Protein AF-A0A7V8TV84-F1 (afdb_monomer_lite)

Foldseek 3Di:
DDLLVVLLVQLVVLLVPQDPDADDAPPPDDPVVVVVVVVLVVSLVVSLVSCCVSPPSCLVVLVVVLVVDHDSSNSSSLSNVLVVLDPVCLVVLLVQCVDPHPVSVLVSLQSLLVDLDPVSLVSLLVQCPPPDLSNVLSSLLSCVSSVVDHDPVCVVVQCVPPDPSSVVSNVDDDD

Radius of gyration: 17.52 Å; chains: 1; bounding box: 40×28×55 Å

Structure (mmCIF, N/CA/C/O backbone):
data_AF-A0A7V8TV84-F1
#
_entry.id   AF-A0A7V8TV84-F1
#
loop_
_atom_site.group_PDB
_atom_site.id
_atom_site.type_symbol
_atom_site.label_atom_id
_atom_site.label_alt_id
_atom_site.label_comp_id
_atom_site.label_asym_id
_atom_site.label_entity_id
_atom_site.label_seq_id
_atom_site.pdbx_PDB_ins_code
_atom_site.Cartn_x
_atom_site.Cartn_y
_atom_site.Cartn_z
_atom_site.occupancy
_atom_site.B_iso_or_equiv
_atom_site.auth_seq_id
_atom_site.auth_comp_id
_atom_site.auth_asym_id
_atom_site.auth_atom_id
_atom_site.pdbx_PDB_model_num
ATOM 1 N N . MET A 1 1 ? 11.379 -5.622 -35.507 1.00 49.03 1 MET A N 1
ATOM 2 C CA . MET A 1 1 ? 12.009 -5.133 -34.261 1.00 49.03 1 MET A CA 1
ATOM 3 C C . MET A 1 1 ? 10.893 -4.910 -33.256 1.00 49.03 1 MET A C 1
ATOM 5 O O . MET A 1 1 ? 10.058 -4.052 -33.503 1.00 49.03 1 MET A O 1
ATOM 9 N N . SER A 1 2 ? 10.787 -5.736 -32.215 1.00 51.66 2 SER A N 1
ATOM 10 C CA . SER A 1 2 ? 9.692 -5.624 -31.239 1.00 51.66 2 SER A CA 1
ATOM 11 C C . SER A 1 2 ? 9.914 -4.417 -30.323 1.00 51.66 2 SER A C 1
ATOM 13 O O . SER A 1 2 ? 11.045 -4.180 -29.897 1.00 51.66 2 SER A O 1
ATOM 15 N N . VAL A 1 3 ? 8.845 -3.675 -30.014 1.00 54.66 3 VAL A N 1
ATOM 16 C CA . VAL A 1 3 ? 8.835 -2.458 -29.168 1.00 54.66 3 VAL A CA 1
ATOM 17 C C . VAL A 1 3 ? 9.552 -2.676 -27.820 1.00 54.66 3 VAL A C 1
ATOM 19 O O . VAL A 1 3 ? 10.299 -1.816 -27.357 1.00 54.66 3 VAL A O 1
ATOM 22 N N . THR A 1 4 ? 9.471 -3.897 -27.287 1.00 54.72 4 THR A N 1
ATOM 23 C CA . THR A 1 4 ? 10.201 -4.439 -26.121 1.00 54.72 4 THR A CA 1
ATOM 24 C C . THR A 1 4 ? 11.720 -4.164 -26.151 1.00 54.72 4 THR A C 1
ATOM 26 O O . THR A 1 4 ? 12.370 -3.932 -25.135 1.00 54.72 4 THR A O 1
ATOM 29 N N . SER A 1 5 ? 12.344 -4.136 -27.334 1.00 61.12 5 SER A N 1
ATOM 30 C CA . SER A 1 5 ? 13.798 -3.948 -27.445 1.00 61.12 5 SER A CA 1
ATOM 31 C C . SER A 1 5 ? 14.249 -2.490 -27.268 1.00 61.12 5 SER A C 1
ATOM 33 O O . SER A 1 5 ? 15.426 -2.259 -26.988 1.00 61.12 5 SER A O 1
ATOM 35 N N . ILE A 1 6 ? 13.347 -1.512 -27.424 1.00 69.62 6 ILE A N 1
ATOM 36 C CA . ILE A 1 6 ? 13.669 -0.073 -27.376 1.00 69.62 6 ILE A CA 1
ATOM 37 C C . ILE A 1 6 ? 13.603 0.465 -25.941 1.00 69.62 6 ILE A C 1
ATOM 39 O O . ILE A 1 6 ? 14.376 1.355 -25.575 1.00 69.62 6 ILE A O 1
ATOM 43 N N . HIS A 1 7 ? 12.717 -0.079 -25.103 1.00 75.19 7 HIS A N 1
ATOM 44 C CA . HIS A 1 7 ? 12.536 0.414 -23.737 1.00 75.19 7 HIS A CA 1
ATOM 45 C C . HIS A 1 7 ? 13.623 -0.072 -22.776 1.00 75.19 7 HIS A C 1
ATOM 47 O O . HIS A 1 7 ? 14.017 0.690 -21.896 1.00 75.19 7 HIS A O 1
ATOM 53 N N . ARG A 1 8 ? 14.195 -1.270 -22.973 1.00 76.25 8 ARG A N 1
ATOM 54 C CA . ARG A 1 8 ? 15.251 -1.820 -22.096 1.00 76.25 8 ARG A CA 1
ATOM 55 C C . ARG A 1 8 ? 16.419 -0.856 -21.828 1.00 76.25 8 ARG A C 1
ATOM 57 O O . ARG A 1 8 ? 16.723 -0.631 -20.656 1.00 76.25 8 ARG A O 1
ATOM 64 N N . PRO A 1 9 ? 17.077 -0.259 -22.844 1.00 79.31 9 PRO A N 1
ATOM 65 C CA . PRO A 1 9 ? 18.163 0.693 -22.607 1.00 79.31 9 PRO A CA 1
ATOM 66 C C . PRO A 1 9 ? 17.702 1.955 -21.872 1.00 79.31 9 PRO A C 1
ATOM 68 O O . PRO A 1 9 ? 18.426 2.459 -21.017 1.00 79.31 9 PRO A O 1
ATOM 71 N N . ARG A 1 10 ? 16.491 2.447 -22.166 1.00 78.75 10 ARG A N 1
ATOM 72 C CA . ARG A 1 10 ? 15.946 3.685 -21.585 1.00 78.75 10 ARG A CA 1
ATOM 73 C C . ARG A 1 10 ? 15.539 3.497 -20.125 1.00 78.75 10 ARG A C 1
ATOM 75 O O . ARG A 1 10 ? 15.917 4.318 -19.298 1.00 78.75 10 ARG A O 1
ATOM 82 N N . VAL A 1 11 ? 14.871 2.385 -19.796 1.00 80.19 11 VAL A N 1
ATOM 83 C CA . VAL A 1 11 ? 14.593 1.972 -18.409 1.00 80.19 11 VAL A CA 1
ATOM 84 C C . V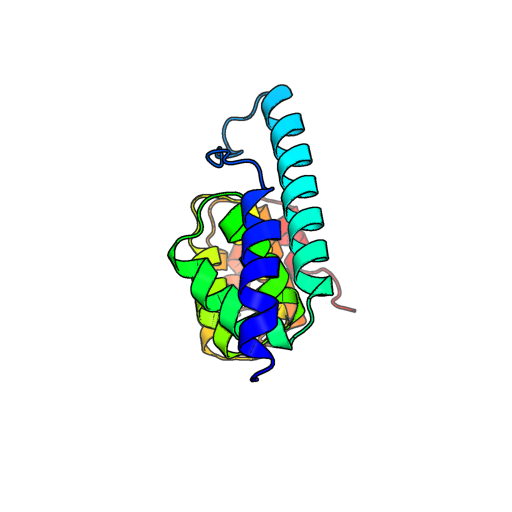AL A 1 11 ? 15.909 1.828 -17.648 1.00 80.19 11 VAL A C 1
ATOM 86 O O . VAL A 1 11 ? 16.070 2.398 -16.574 1.00 80.19 11 VAL A O 1
ATOM 89 N N . ARG A 1 12 ? 16.898 1.128 -18.221 1.00 79.94 12 ARG A N 1
ATOM 90 C CA . ARG A 1 12 ? 18.201 0.935 -17.570 1.00 79.94 12 ARG A CA 1
ATOM 91 C C . ARG A 1 12 ? 18.940 2.252 -17.331 1.00 79.94 12 ARG A C 1
ATOM 93 O O . ARG A 1 12 ? 19.538 2.396 -16.271 1.00 79.94 12 ARG A O 1
ATOM 100 N N . SER A 1 13 ? 18.891 3.189 -18.279 1.00 81.38 13 SER A N 1
ATOM 101 C CA . SER A 1 13 ? 19.457 4.533 -18.112 1.00 81.38 13 SER A CA 1
ATOM 102 C C . SER A 1 13 ? 18.766 5.274 -16.970 1.00 81.38 13 SER A C 1
ATOM 104 O O . SER A 1 13 ? 19.429 5.643 -16.010 1.00 81.38 13 SER A O 1
ATOM 106 N N . ALA A 1 14 ? 17.431 5.367 -17.004 1.00 77.69 14 ALA A N 1
ATOM 107 C CA . ALA A 1 14 ? 16.653 6.058 -15.975 1.00 77.69 14 ALA A CA 1
ATOM 108 C C . ALA A 1 14 ? 16.903 5.496 -14.564 1.00 77.69 14 ALA A C 1
ATOM 110 O O . ALA A 1 14 ? 16.990 6.250 -13.603 1.00 77.69 14 ALA A O 1
ATOM 111 N N . LEU A 1 15 ? 17.068 4.174 -14.428 1.00 75.62 15 LEU A N 1
ATOM 112 C CA . LEU A 1 15 ? 17.363 3.522 -13.146 1.00 75.62 15 LEU A CA 1
ATOM 113 C C . LEU A 1 15 ? 18.836 3.631 -12.714 1.00 75.62 15 LEU A C 1
ATOM 115 O O . LEU A 1 15 ? 19.136 3.461 -11.527 1.00 75.62 15 LEU A O 1
ATOM 119 N N . LYS A 1 16 ? 19.765 3.826 -13.659 1.00 78.06 16 LYS A N 1
ATOM 120 C CA . LYS A 1 16 ? 21.200 4.008 -13.385 1.00 78.06 16 LYS A CA 1
ATOM 121 C C . LYS A 1 16 ? 21.475 5.391 -12.807 1.00 78.06 16 LYS A C 1
ATOM 123 O O . LYS A 1 16 ? 22.331 5.500 -11.937 1.00 78.06 16 LYS A O 1
ATOM 128 N N . ASP A 1 17 ? 20.726 6.389 -13.256 1.00 72.62 17 ASP A N 1
ATOM 129 C CA . ASP A 1 17 ? 20.875 7.779 -12.824 1.00 72.62 17 ASP A CA 1
ATOM 130 C C . ASP A 1 17 ? 20.290 8.027 -11.41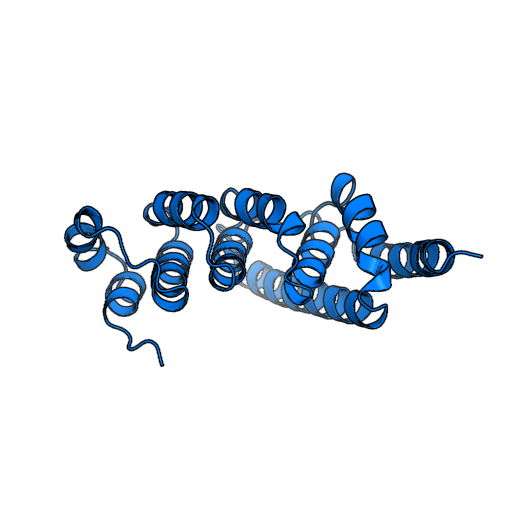8 1.00 72.62 17 ASP A C 1
ATOM 132 O O . ASP A 1 17 ? 20.433 9.113 -10.859 1.00 72.62 17 ASP A O 1
ATOM 136 N N . LEU A 1 18 ? 19.670 7.007 -10.808 1.00 65.12 18 LEU A N 1
ATOM 137 C CA . LEU A 1 18 ? 19.205 7.068 -9.426 1.00 65.12 18 LEU A CA 1
ATOM 138 C C . LEU A 1 18 ? 20.36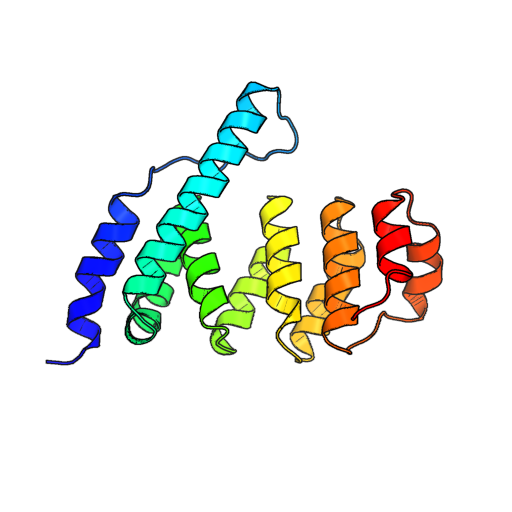3 6.877 -8.439 1.00 65.12 18 LEU A C 1
ATOM 140 O O . LEU A 1 18 ? 21.134 5.921 -8.592 1.00 65.12 18 LEU A O 1
ATOM 144 N N . PRO A 1 19 ? 20.457 7.717 -7.389 1.00 57.25 19 PRO A N 1
ATOM 145 C CA . PRO A 1 19 ? 21.442 7.539 -6.335 1.00 57.25 19 PRO A CA 1
ATOM 146 C C . PRO A 1 19 ? 21.324 6.140 -5.727 1.00 57.25 19 PRO A C 1
ATOM 148 O O . PRO A 1 19 ? 20.231 5.681 -5.387 1.00 57.25 19 PRO A O 1
ATOM 151 N N . GLN A 1 20 ? 22.458 5.461 -5.563 1.00 51.84 20 GLN A N 1
ATOM 152 C CA . GLN A 1 20 ? 22.521 4.203 -4.822 1.00 51.84 20 GLN A CA 1
ATOM 153 C C . GLN A 1 20 ? 22.627 4.516 -3.330 1.00 51.84 20 GLN A C 1
ATOM 155 O O . GLN A 1 20 ? 23.702 4.426 -2.748 1.00 51.84 20 GLN A O 1
ATOM 160 N N . TYR A 1 21 ? 21.521 4.952 -2.729 1.00 45.91 21 TYR A N 1
ATOM 161 C CA . TYR A 1 21 ? 21.444 5.176 -1.289 1.00 45.91 21 TYR A CA 1
ATOM 162 C C . TYR A 1 21 ? 20.807 3.954 -0.609 1.00 45.91 21 TYR A C 1
ATOM 164 O O . TYR A 1 21 ? 19.765 3.476 -1.077 1.00 45.91 21 TYR A O 1
ATOM 172 N N . PRO A 1 22 ? 21.409 3.402 0.457 1.00 47.12 22 PRO A N 1
ATOM 173 C CA . PRO A 1 22 ? 20.737 2.409 1.280 1.00 47.12 22 PRO A CA 1
ATOM 174 C C . PRO A 1 22 ? 19.593 3.115 2.018 1.00 47.12 22 PRO A C 1
ATOM 176 O O . PRO A 1 22 ? 19.826 4.109 2.698 1.00 47.12 22 PRO A O 1
ATOM 179 N N . GLY A 1 23 ? 18.356 2.646 1.837 1.00 48.53 23 GLY A N 1
ATOM 180 C CA . GLY A 1 23 ? 17.192 3.231 2.508 1.00 48.53 23 GLY A CA 1
ATOM 181 C C . GLY A 1 23 ? 17.372 3.154 4.023 1.00 48.53 23 GLY A C 1
ATOM 182 O O . GLY A 1 23 ? 17.652 2.074 4.542 1.00 48.53 23 GLY A O 1
ATOM 183 N N . HIS A 1 24 ? 17.274 4.294 4.704 1.00 49.03 24 HIS A N 1
ATOM 184 C CA . HIS A 1 24 ? 17.341 4.364 6.162 1.00 49.03 24 HIS A CA 1
ATOM 185 C C . HIS A 1 24 ? 15.929 4.372 6.744 1.00 49.03 24 HIS A C 1
ATOM 187 O O . HIS A 1 24 ? 15.043 5.067 6.244 1.00 49.03 24 HIS A O 1
ATOM 193 N N . SER A 1 25 ? 15.734 3.612 7.822 1.00 46.38 25 SER A N 1
ATOM 194 C CA . SER A 1 25 ? 14.457 3.536 8.518 1.00 46.38 25 SER A CA 1
ATOM 195 C C . SER A 1 25 ? 14.159 4.835 9.252 1.00 46.38 25 SER A C 1
ATOM 197 O O . SER A 1 25 ? 14.875 5.201 10.183 1.00 46.38 25 SER A O 1
ATOM 199 N N . ALA A 1 26 ? 13.070 5.507 8.878 1.00 48.72 26 ALA A N 1
ATOM 200 C CA . ALA A 1 26 ? 12.672 6.805 9.435 1.00 48.72 26 ALA A CA 1
ATOM 201 C C . ALA A 1 26 ? 12.283 6.784 10.935 1.00 48.72 26 ALA A C 1
ATOM 203 O O . ALA A 1 26 ? 11.951 7.829 11.493 1.00 48.72 26 ALA A O 1
ATOM 204 N N . ASP A 1 27 ? 12.311 5.621 11.596 1.00 47.72 27 ASP A N 1
ATOM 205 C CA . ASP A 1 27 ? 11.855 5.443 12.982 1.00 47.72 27 ASP A CA 1
ATOM 206 C C . ASP A 1 27 ? 12.841 5.978 14.049 1.00 47.72 27 ASP A C 1
ATOM 208 O O . ASP A 1 27 ? 12.495 5.993 15.229 1.00 47.72 27 ASP A O 1
ATOM 212 N N . THR A 1 28 ? 14.029 6.481 13.673 1.00 46.16 28 THR A N 1
ATOM 213 C CA . THR A 1 28 ? 15.024 7.051 14.620 1.00 46.16 28 THR A CA 1
ATOM 214 C C . THR A 1 28 ? 15.471 8.491 14.314 1.00 46.16 28 THR A C 1
ATOM 216 O O . THR A 1 28 ? 16.508 8.929 14.802 1.00 46.16 28 THR A O 1
ATOM 219 N N . ALA A 1 29 ? 14.713 9.233 13.507 1.00 49.97 29 ALA A N 1
ATOM 220 C CA . ALA A 1 29 ? 15.206 10.410 12.790 1.00 49.97 29 ALA A CA 1
ATOM 221 C C . ALA A 1 29 ? 15.357 11.716 13.612 1.00 49.97 29 ALA A C 1
ATOM 223 O O . ALA A 1 29 ? 14.365 12.254 14.114 1.00 49.97 29 ALA A O 1
ATOM 224 N N . ASN A 1 30 ? 16.573 12.283 13.644 1.00 56.97 30 ASN A N 1
ATOM 225 C CA . ASN A 1 30 ? 16.825 13.699 13.979 1.00 56.97 30 ASN A CA 1
ATOM 226 C C . ASN A 1 30 ? 16.379 14.614 12.806 1.00 56.97 30 ASN A C 1
ATOM 228 O O . ASN A 1 30 ? 15.948 14.124 11.762 1.00 56.97 30 ASN A O 1
ATOM 232 N N . ASP A 1 31 ? 16.470 15.945 12.927 1.00 58.16 31 ASP A N 1
ATOM 233 C CA . ASP A 1 31 ? 16.000 16.873 11.873 1.00 58.16 31 ASP A CA 1
ATOM 234 C C . ASP A 1 31 ? 16.678 16.666 10.497 1.00 58.16 31 ASP A C 1
ATOM 236 O O . ASP A 1 31 ? 16.020 16.805 9.461 1.00 58.16 31 ASP A O 1
ATOM 240 N N . ASP A 1 32 ? 17.945 16.240 10.471 1.00 57.53 32 ASP A N 1
ATOM 241 C CA . ASP A 1 32 ? 18.683 15.930 9.235 1.00 57.53 32 ASP A CA 1
ATOM 242 C C . ASP A 1 32 ? 18.118 14.699 8.500 1.00 57.53 32 ASP A C 1
ATOM 244 O O . ASP A 1 32 ? 17.974 14.706 7.274 1.00 57.53 32 ASP A O 1
ATOM 248 N N . ASP A 1 33 ? 17.692 13.672 9.239 1.00 61.34 33 ASP A N 1
ATOM 249 C CA . ASP A 1 33 ? 17.073 12.465 8.678 1.00 61.34 33 ASP A CA 1
ATOM 250 C C . ASP A 1 33 ? 15.702 12.773 8.052 1.00 61.34 33 ASP A C 1
ATOM 252 O O . ASP A 1 33 ? 15.286 12.146 7.074 1.00 61.34 33 ASP A O 1
ATOM 256 N N . ARG A 1 34 ? 14.998 13.795 8.561 1.00 62.97 34 ARG A N 1
ATOM 257 C CA . ARG A 1 34 ? 13.731 14.262 7.974 1.00 62.97 34 ARG A CA 1
ATOM 258 C C . ARG A 1 34 ? 13.963 14.951 6.634 1.00 62.97 34 ARG A C 1
ATOM 260 O O . ARG A 1 34 ? 13.185 14.731 5.706 1.00 62.97 34 ARG A O 1
ATOM 267 N N . LEU A 1 35 ? 15.016 15.762 6.516 1.00 65.75 35 LEU A N 1
ATOM 268 C CA . LEU A 1 35 ? 15.378 16.414 5.256 1.00 65.75 35 LEU A CA 1
ATOM 269 C C . LEU A 1 35 ? 15.777 15.377 4.198 1.00 65.75 35 LEU A C 1
ATOM 271 O O . LEU A 1 35 ? 15.331 15.471 3.052 1.00 65.75 35 LEU A O 1
ATOM 275 N N . LEU A 1 36 ? 16.538 14.357 4.600 1.00 66.94 36 LEU A N 1
ATOM 276 C CA . LEU A 1 36 ? 16.903 13.230 3.742 1.00 66.94 36 LEU A CA 1
ATOM 277 C C . LEU A 1 36 ? 15.666 12.458 3.266 1.00 66.94 36 LEU A C 1
ATOM 279 O O . LEU A 1 36 ? 15.500 12.271 2.064 1.00 66.94 36 LEU A O 1
ATOM 283 N N . ALA A 1 37 ? 14.736 12.105 4.156 1.00 66.44 37 ALA A N 1
ATOM 284 C CA . ALA A 1 37 ? 13.503 11.408 3.773 1.00 66.44 37 ALA A CA 1
ATOM 285 C C . ALA A 1 37 ? 12.636 12.216 2.782 1.00 66.44 37 ALA A C 1
ATOM 287 O O . ALA A 1 37 ? 12.014 11.655 1.873 1.00 66.44 37 ALA A O 1
ATOM 288 N N . VAL A 1 38 ? 12.600 13.547 2.922 1.00 71.38 38 VAL A N 1
ATOM 289 C CA . VAL A 1 38 ? 11.918 14.441 1.969 1.00 71.38 38 VAL A CA 1
ATOM 290 C C . VAL A 1 38 ? 12.607 14.409 0.601 1.00 71.38 38 VAL A C 1
ATOM 292 O O . VAL A 1 38 ? 11.930 14.316 -0.427 1.00 71.38 38 VAL A O 1
ATOM 295 N N . GLN A 1 39 ? 13.941 14.447 0.575 1.00 74.25 39 GLN A N 1
ATOM 296 C CA . GLN A 1 39 ? 14.728 14.352 -0.656 1.00 74.25 39 GLN A CA 1
ATOM 297 C C . GLN A 1 39 ? 14.559 12.989 -1.338 1.00 74.25 39 GLN A C 1
ATOM 299 O O . GLN A 1 39 ? 14.337 12.937 -2.547 1.00 74.25 39 GLN A O 1
ATOM 304 N N . GLU A 1 40 ? 14.585 11.893 -0.580 1.00 74.06 40 GLU A N 1
ATOM 305 C CA . GLU A 1 40 ? 14.326 10.545 -1.090 1.00 74.06 40 GLU A CA 1
ATOM 306 C C . GLU A 1 40 ? 12.939 10.459 -1.729 1.00 74.06 40 GLU A C 1
ATOM 308 O O . GLU A 1 40 ? 12.811 10.030 -2.876 1.00 74.06 40 GLU A 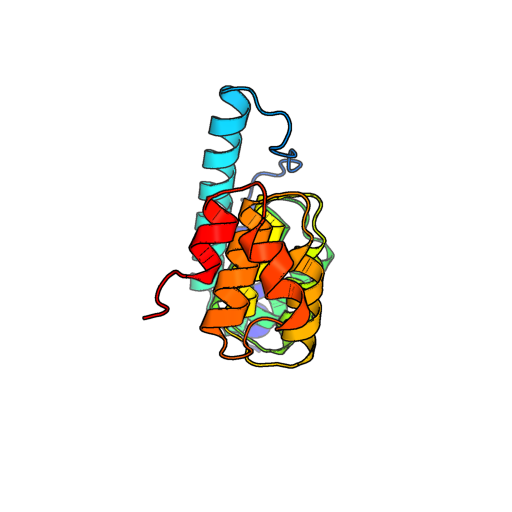O 1
ATOM 313 N N . GLY A 1 41 ? 11.907 10.952 -1.037 1.00 77.38 41 GLY A N 1
ATOM 314 C CA . GLY A 1 41 ? 10.547 11.025 -1.567 1.00 77.38 41 GLY A CA 1
ATOM 315 C C . GLY A 1 41 ? 10.468 11.782 -2.896 1.00 77.38 41 GLY A C 1
ATOM 316 O O . GLY A 1 41 ? 9.819 11.320 -3.838 1.00 77.38 41 GLY A O 1
ATOM 317 N N . PHE A 1 42 ? 11.157 12.921 -3.004 1.00 79.88 42 PHE A N 1
ATOM 318 C CA . PHE A 1 42 ? 11.242 13.680 -4.252 1.00 79.88 42 PHE A CA 1
ATOM 319 C C . PHE A 1 42 ? 11.917 12.870 -5.368 1.00 79.88 42 PHE A C 1
ATOM 321 O O . PHE A 1 42 ? 11.376 12.775 -6.472 1.00 79.88 42 PHE A O 1
ATOM 328 N N . MET A 1 43 ? 13.053 12.234 -5.072 1.00 80.00 43 MET A N 1
ATOM 329 C CA . MET A 1 43 ? 13.814 11.437 -6.037 1.00 80.00 43 MET A CA 1
ATOM 330 C C . MET A 1 43 ? 13.020 10.234 -6.544 1.00 80.00 43 MET A C 1
ATOM 332 O O . MET A 1 43 ? 12.974 10.001 -7.751 1.00 80.00 43 MET A O 1
ATOM 336 N N . ILE A 1 44 ? 12.343 9.503 -5.656 1.00 82.12 44 ILE A N 1
ATOM 337 C CA . ILE A 1 44 ? 11.497 8.359 -6.021 1.00 82.12 44 ILE A CA 1
ATOM 338 C C . ILE A 1 44 ? 10.372 8.807 -6.958 1.00 82.12 44 ILE A C 1
ATOM 340 O O . ILE A 1 44 ? 10.112 8.155 -7.970 1.00 82.12 44 ILE A O 1
ATOM 344 N N . ASN A 1 45 ? 9.705 9.920 -6.643 1.00 81.44 45 ASN A N 1
ATOM 345 C CA . ASN A 1 45 ? 8.597 10.425 -7.452 1.00 81.44 45 ASN A CA 1
ATOM 346 C C . ASN A 1 45 ? 9.069 10.939 -8.816 1.00 81.44 45 ASN A C 1
ATOM 348 O O . ASN A 1 45 ? 8.420 10.673 -9.828 1.00 81.44 45 ASN A O 1
ATOM 352 N N . HIS A 1 46 ? 10.211 11.626 -8.863 1.00 81.62 46 HIS A N 1
ATOM 353 C CA . HIS A 1 46 ? 10.814 12.068 -10.116 1.00 81.62 46 HIS A CA 1
ATOM 354 C C . HIS A 1 46 ? 11.213 10.876 -10.997 1.00 81.62 46 HIS A C 1
ATOM 356 O O . HIS A 1 46 ? 10.863 10.822 -12.175 1.00 81.62 46 HIS A O 1
ATOM 362 N N . ALA A 1 47 ? 11.873 9.879 -10.405 1.00 82.00 47 ALA A N 1
ATOM 363 C CA . ALA A 1 47 ? 12.249 8.641 -11.071 1.00 82.00 47 ALA A CA 1
ATOM 364 C C . ALA A 1 47 ? 11.036 7.906 -11.643 1.00 82.00 47 ALA A C 1
ATOM 366 O O . ALA A 1 47 ? 11.026 7.540 -12.817 1.00 82.00 47 ALA A O 1
ATOM 367 N N . ALA A 1 48 ? 9.990 7.733 -10.832 1.00 84.38 48 ALA A N 1
ATOM 368 C CA . ALA A 1 48 ? 8.743 7.135 -11.279 1.00 84.38 48 ALA A CA 1
ATOM 369 C C . ALA A 1 48 ? 8.163 7.917 -12.465 1.00 84.38 48 ALA A C 1
ATOM 371 O O . ALA A 1 48 ? 7.831 7.306 -13.474 1.00 84.38 48 ALA A O 1
ATOM 372 N N . ALA A 1 49 ? 8.127 9.253 -12.411 1.00 84.38 49 ALA A N 1
ATOM 373 C CA . ALA A 1 49 ? 7.635 10.082 -13.512 1.00 84.38 49 ALA A CA 1
ATOM 374 C C . ALA A 1 49 ? 8.417 9.869 -14.822 1.00 84.38 49 ALA A C 1
ATOM 376 O O . ALA A 1 49 ? 7.802 9.751 -15.882 1.00 84.38 49 ALA A O 1
ATOM 377 N N . LEU A 1 50 ? 9.747 9.748 -14.762 1.00 84.12 50 LEU A N 1
ATOM 378 C CA . LEU A 1 50 ? 10.570 9.411 -15.932 1.00 84.12 50 LEU A CA 1
ATOM 379 C C . LEU A 1 50 ? 10.229 8.023 -16.490 1.00 84.12 50 LEU A C 1
ATOM 381 O O . LEU A 1 50 ? 10.131 7.849 -17.703 1.00 84.12 50 LEU A O 1
ATOM 385 N N . LEU A 1 51 ? 10.002 7.036 -15.619 1.00 85.31 51 LEU A N 1
ATOM 386 C CA . LEU A 1 51 ? 9.590 5.693 -16.038 1.00 85.31 51 LEU A CA 1
ATOM 387 C C . LEU A 1 51 ? 8.183 5.690 -16.658 1.00 85.31 51 LEU A C 1
ATOM 389 O O . LEU A 1 51 ? 7.931 4.920 -17.583 1.00 85.31 51 LEU A O 1
ATOM 393 N N . LEU A 1 52 ? 7.280 6.571 -16.214 1.00 86.25 52 LEU A N 1
ATOM 394 C CA . LEU A 1 52 ? 5.951 6.733 -16.818 1.00 86.25 52 LEU A CA 1
ATOM 395 C C . LEU A 1 52 ? 6.003 7.343 -18.217 1.00 86.25 52 LEU A C 1
ATOM 397 O O . LEU A 1 52 ? 5.200 6.969 -19.070 1.00 86.25 52 LEU A O 1
ATOM 401 N N . GLN A 1 53 ? 6.959 8.235 -18.489 1.00 88.50 53 GLN A N 1
ATOM 402 C CA . GLN A 1 53 ? 7.151 8.802 -19.830 1.00 88.50 53 GLN A CA 1
ATOM 403 C C . GLN A 1 53 ? 7.527 7.743 -20.877 1.00 88.50 53 GLN A C 1
ATOM 405 O O . GLN A 1 53 ? 7.368 7.980 -22.072 1.00 88.50 53 GLN A O 1
ATOM 410 N N . LEU A 1 54 ? 8.009 6.571 -20.447 1.00 84.75 54 LEU A N 1
ATOM 411 C CA . LEU A 1 54 ? 8.287 5.446 -21.339 1.00 84.75 54 LEU A CA 1
ATOM 412 C C . LEU A 1 54 ? 7.011 4.726 -21.803 1.00 84.75 54 LEU A C 1
ATOM 414 O O . LEU A 1 54 ? 7.076 3.995 -22.787 1.00 84.75 54 LEU A O 1
ATOM 418 N N . GLY A 1 55 ? 5.874 4.956 -21.140 1.00 86.81 55 GLY A N 1
ATOM 419 C CA . GLY A 1 55 ? 4.580 4.370 -21.482 1.00 86.81 55 GLY A CA 1
ATOM 420 C C . GLY A 1 55 ? 4.398 2.922 -21.018 1.00 86.81 55 GLY A C 1
ATOM 421 O O . GLY A 1 55 ? 5.318 2.266 -20.527 1.00 86.81 55 GLY A O 1
ATOM 422 N N . ALA A 1 56 ? 3.173 2.411 -21.192 1.00 86.75 56 ALA A N 1
ATOM 423 C CA . ALA A 1 56 ? 2.776 1.073 -20.743 1.00 86.75 56 ALA A CA 1
ATOM 424 C C . ALA A 1 56 ? 3.563 -0.066 -21.421 1.00 86.75 56 ALA A C 1
ATOM 426 O O . ALA A 1 56 ? 3.674 -1.157 -20.863 1.00 86.75 56 ALA A O 1
ATOM 427 N N . ASP A 1 57 ? 4.165 0.193 -22.582 1.00 86.88 57 ASP A N 1
ATOM 428 C CA . ASP A 1 57 ? 5.009 -0.775 -23.287 1.00 86.88 57 ASP A CA 1
ATOM 429 C C . ASP A 1 57 ? 6.306 -1.102 -22.532 1.00 86.88 57 ASP A C 1
ATOM 431 O O . ASP A 1 57 ? 6.909 -2.136 -22.801 1.00 86.88 57 ASP A O 1
ATOM 435 N N . ALA A 1 58 ? 6.712 -0.271 -21.561 1.00 87.81 58 ALA A N 1
ATOM 436 C CA . ALA A 1 58 ? 7.878 -0.509 -20.707 1.00 87.81 58 ALA A CA 1
ATOM 437 C C . ALA A 1 58 ? 7.587 -1.411 -19.490 1.00 87.81 58 ALA A C 1
ATOM 439 O O . ALA A 1 58 ? 8.492 -1.723 -18.713 1.00 87.81 58 ALA A O 1
ATOM 440 N N . ILE A 1 59 ? 6.329 -1.807 -19.267 1.00 90.31 59 ILE A N 1
ATOM 441 C CA . ILE A 1 59 ? 5.927 -2.589 -18.090 1.00 90.31 59 ILE A CA 1
ATOM 442 C C . ILE A 1 59 ? 6.681 -3.931 -17.969 1.00 90.31 59 ILE A C 1
ATOM 444 O O . ILE A 1 59 ? 7.136 -4.242 -16.863 1.00 90.31 59 ILE A O 1
ATOM 448 N N . PRO A 1 60 ? 6.856 -4.740 -19.036 1.00 90.25 60 PRO A N 1
ATOM 449 C CA . PRO A 1 60 ? 7.621 -5.985 -18.944 1.00 90.25 60 PRO A CA 1
ATOM 450 C C . PRO A 1 60 ? 9.063 -5.758 -18.471 1.00 90.25 60 PRO A C 1
ATOM 452 O O . PRO A 1 60 ? 9.584 -6.521 -17.656 1.00 90.25 60 PRO A O 1
ATOM 455 N N . GLU A 1 61 ? 9.704 -4.687 -18.936 1.00 89.62 61 GLU A N 1
ATOM 456 C CA . GLU A 1 61 ? 11.057 -4.303 -18.543 1.00 89.62 61 GLU A CA 1
ATOM 457 C C . GLU A 1 61 ? 11.119 -3.818 -17.098 1.00 89.62 61 GLU A C 1
ATOM 459 O O . GLU A 1 61 ? 12.052 -4.177 -16.381 1.00 89.62 61 GLU A O 1
ATOM 464 N N . LEU A 1 62 ? 10.129 -3.039 -16.655 1.00 90.88 62 LEU A N 1
ATOM 465 C CA . LEU A 1 62 ? 10.014 -2.605 -15.263 1.00 90.88 62 LEU A CA 1
ATOM 466 C C . LEU A 1 62 ? 9.908 -3.808 -14.319 1.00 90.88 62 LEU A C 1
ATOM 468 O O . LEU A 1 62 ? 10.616 -3.859 -13.314 1.00 90.88 62 LEU A O 1
ATOM 472 N N . ARG A 1 63 ? 9.101 -4.817 -14.671 1.00 92.38 63 ARG A N 1
ATOM 473 C CA . ARG A 1 63 ? 9.013 -6.063 -13.892 1.00 92.38 63 ARG A CA 1
ATOM 474 C C . ARG A 1 63 ? 10.318 -6.836 -13.868 1.00 92.38 63 ARG A C 1
ATOM 476 O O . ARG A 1 63 ? 10.728 -7.291 -12.806 1.00 92.38 63 ARG A O 1
ATOM 483 N N . ALA A 1 64 ? 10.985 -6.964 -15.014 1.00 90.06 64 ALA A N 1
ATOM 484 C CA . ALA A 1 64 ? 12.281 -7.630 -15.075 1.00 90.06 64 ALA A CA 1
ATOM 485 C C . ALA A 1 64 ? 13.321 -6.915 -14.192 1.00 90.06 64 ALA A C 1
ATOM 487 O O . ALA A 1 64 ? 14.082 -7.566 -13.483 1.00 90.06 64 ALA A O 1
ATOM 488 N N . ALA A 1 65 ? 13.318 -5.579 -14.184 1.00 88.75 65 ALA A N 1
ATOM 489 C CA . ALA A 1 65 ? 14.231 -4.777 -13.374 1.00 88.75 65 ALA A CA 1
ATOM 490 C C . ALA A 1 65 ? 13.928 -4.834 -11.865 1.00 88.75 65 ALA A C 1
ATOM 492 O O . ALA A 1 65 ? 14.831 -4.619 -11.054 1.00 88.75 65 ALA A O 1
ATOM 493 N N . LEU A 1 66 ? 12.684 -5.134 -11.470 1.00 89.94 66 LEU A N 1
ATOM 494 C CA . LEU A 1 66 ? 12.263 -5.162 -10.068 1.00 89.94 66 LEU A CA 1
ATOM 495 C C . LEU A 1 66 ? 13.026 -6.203 -9.232 1.00 89.94 66 LEU A C 1
ATOM 497 O O . LEU A 1 66 ? 13.340 -5.930 -8.074 1.00 89.94 66 LEU A O 1
ATOM 501 N N . GLY A 1 67 ? 13.355 -7.366 -9.807 1.00 86.06 67 GLY A N 1
ATOM 502 C CA . GLY A 1 67 ? 14.007 -8.469 -9.084 1.00 86.06 67 GLY A CA 1
ATOM 503 C C . GLY A 1 67 ? 15.392 -8.115 -8.525 1.00 86.06 67 GLY A C 1
ATOM 504 O O . GLY A 1 67 ? 15.745 -8.506 -7.409 1.00 86.06 67 GLY A O 1
ATOM 505 N N . GLU A 1 68 ? 16.156 -7.304 -9.259 1.00 84.31 68 GLU A N 1
ATOM 506 C CA . GLU A 1 68 ? 17.502 -6.853 -8.875 1.00 84.31 68 GLU A CA 1
ATOM 507 C C . GLU A 1 68 ? 17.496 -5.481 -8.180 1.00 84.31 68 GLU A C 1
ATOM 509 O O . GLU A 1 68 ? 18.486 -5.077 -7.570 1.00 84.31 68 GLU A O 1
ATOM 514 N N . ALA A 1 69 ? 16.390 -4.738 -8.262 1.00 85.75 69 ALA A N 1
ATOM 515 C CA . ALA A 1 69 ? 16.298 -3.397 -7.705 1.00 85.75 69 ALA A CA 1
ATOM 516 C C . ALA A 1 69 ? 16.241 -3.409 -6.169 1.00 85.75 69 ALA A C 1
ATOM 518 O O . ALA A 1 69 ? 15.565 -4.234 -5.553 1.00 85.75 69 ALA A O 1
ATOM 519 N N . ARG A 1 70 ? 16.927 -2.453 -5.538 1.00 83.88 70 ARG A N 1
ATOM 520 C CA . ARG A 1 70 ? 16.949 -2.239 -4.082 1.00 83.88 70 ARG A CA 1
ATOM 521 C C . ARG A 1 70 ? 16.799 -0.747 -3.774 1.00 83.88 70 ARG A C 1
ATOM 523 O O . ARG A 1 70 ? 17.024 0.082 -4.660 1.00 83.88 70 ARG A O 1
ATOM 530 N N . GLY A 1 71 ? 16.404 -0.419 -2.542 1.00 82.19 71 GLY A N 1
ATOM 531 C CA . GLY A 1 71 ? 16.255 0.963 -2.069 1.00 82.19 71 GLY A CA 1
ATOM 532 C C . GLY A 1 71 ? 15.388 1.824 -2.994 1.00 82.19 71 GLY A C 1
ATOM 533 O O . GLY A 1 71 ? 14.354 1.368 -3.493 1.00 82.19 71 GLY A O 1
ATOM 534 N N . LEU A 1 72 ? 15.862 3.039 -3.286 1.00 81.00 72 LEU A N 1
ATOM 535 C CA . LEU A 1 72 ? 15.171 4.026 -4.128 1.00 81.00 72 LEU A CA 1
ATOM 536 C C . LEU A 1 72 ? 14.794 3.479 -5.510 1.00 81.00 72 LEU A C 1
ATOM 538 O O . LEU A 1 72 ? 13.717 3.774 -6.028 1.00 81.00 72 LEU A O 1
ATOM 542 N N . ARG A 1 73 ? 15.650 2.637 -6.107 1.00 85.19 73 ARG A N 1
ATOM 543 C CA . ARG A 1 73 ? 15.382 2.041 -7.422 1.00 85.19 73 ARG A CA 1
ATOM 544 C C . ARG A 1 73 ? 14.160 1.131 -7.379 1.00 85.19 73 ARG A C 1
ATOM 546 O O . ARG A 1 73 ? 13.324 1.200 -8.276 1.00 85.19 73 ARG A O 1
ATOM 553 N N . ARG A 1 74 ? 14.051 0.281 -6.351 1.00 89.50 74 ARG A N 1
ATOM 554 C CA . ARG A 1 74 ? 12.888 -0.603 -6.188 1.00 89.50 74 ARG A CA 1
ATOM 555 C C . ARG A 1 74 ? 11.625 0.231 -6.021 1.00 89.50 74 ARG A C 1
ATOM 557 O O . ARG A 1 74 ? 10.663 0.008 -6.744 1.00 89.50 74 ARG A O 1
ATOM 564 N N . GLN A 1 75 ? 11.661 1.219 -5.132 1.00 87.19 75 GLN A N 1
ATOM 565 C CA . GLN A 1 75 ? 10.513 2.081 -4.850 1.00 87.19 75 GLN A CA 1
ATOM 566 C C . GLN A 1 75 ? 10.051 2.863 -6.085 1.00 87.19 75 GLN A C 1
ATOM 568 O O . GLN A 1 75 ? 8.856 2.949 -6.343 1.00 87.19 75 GLN A O 1
ATOM 573 N N . ALA A 1 76 ? 10.977 3.378 -6.898 1.00 88.31 76 ALA A N 1
ATOM 574 C CA . ALA A 1 76 ? 10.638 4.058 -8.147 1.00 88.31 76 ALA A CA 1
ATOM 575 C C . ALA A 1 76 ? 9.913 3.128 -9.134 1.00 88.31 76 ALA A C 1
ATOM 577 O O . ALA A 1 76 ? 8.921 3.527 -9.745 1.00 88.31 76 ALA A O 1
ATOM 578 N N . ILE A 1 77 ? 10.374 1.877 -9.260 1.00 91.25 77 ILE A N 1
ATOM 579 C CA . ILE A 1 77 ? 9.733 0.866 -10.111 1.00 91.25 77 ILE A CA 1
ATOM 580 C C . ILE A 1 77 ? 8.350 0.501 -9.563 1.00 91.25 77 ILE A C 1
ATOM 582 O O . ILE A 1 77 ? 7.391 0.487 -10.328 1.00 91.25 77 ILE A O 1
ATOM 586 N N . VAL A 1 78 ? 8.222 0.252 -8.255 1.00 92.38 78 VAL A N 1
ATOM 587 C CA . VAL A 1 78 ? 6.934 -0.052 -7.605 1.00 92.38 78 VAL A CA 1
ATOM 588 C C . VAL A 1 78 ? 5.940 1.097 -7.805 1.00 92.38 78 VAL A C 1
ATOM 590 O O . VAL A 1 78 ? 4.800 0.853 -8.201 1.00 92.38 78 VAL A O 1
ATOM 593 N N . ASN A 1 79 ? 6.372 2.349 -7.626 1.00 90.94 79 ASN A N 1
ATOM 594 C CA . ASN A 1 79 ? 5.532 3.526 -7.853 1.00 90.94 79 ASN A CA 1
ATOM 595 C C . ASN A 1 79 ? 5.115 3.650 -9.320 1.00 90.94 79 ASN A C 1
ATOM 597 O O . ASN A 1 79 ? 3.949 3.925 -9.597 1.00 90.94 79 ASN A O 1
ATOM 601 N N . ALA A 1 80 ? 6.024 3.402 -10.265 1.00 91.56 80 ALA A N 1
ATOM 602 C CA . ALA A 1 80 ? 5.688 3.393 -11.685 1.00 91.56 80 ALA A CA 1
ATOM 603 C C . ALA A 1 80 ? 4.669 2.288 -12.026 1.00 91.56 80 ALA A C 1
ATOM 605 O O . ALA A 1 80 ? 3.659 2.570 -12.668 1.00 91.56 80 ALA A O 1
ATOM 606 N N . LEU A 1 81 ? 4.880 1.053 -11.552 1.00 92.31 81 LEU A N 1
ATOM 607 C CA . LEU A 1 81 ? 3.951 -0.071 -11.743 1.00 92.31 81 LEU A CA 1
ATOM 608 C C . LEU A 1 81 ? 2.568 0.224 -11.148 1.00 92.31 81 LEU A C 1
ATOM 610 O O . LEU A 1 81 ? 1.546 -0.099 -11.758 1.00 92.31 81 LEU A O 1
ATOM 614 N N . TRP A 1 82 ? 2.521 0.910 -10.005 1.00 90.50 82 TRP A N 1
ATOM 615 C CA . TRP A 1 82 ? 1.269 1.360 -9.409 1.00 90.50 82 TRP A CA 1
ATOM 616 C C . TRP A 1 82 ? 0.448 2.238 -10.355 1.00 90.50 82 TRP A C 1
ATOM 618 O O . TRP A 1 82 ? -0.754 2.023 -10.478 1.00 90.50 82 TRP A O 1
ATOM 628 N N . HIS A 1 83 ? 1.054 3.198 -11.055 1.00 90.31 83 HIS A N 1
ATOM 629 C CA . HIS A 1 83 ? 0.306 4.062 -11.974 1.00 90.31 83 HIS A CA 1
ATOM 630 C C . HIS A 1 83 ? -0.381 3.283 -13.101 1.00 90.31 83 HIS A C 1
ATOM 632 O O . HIS A 1 83 ? -1.458 3.685 -13.540 1.00 90.31 83 HIS A O 1
ATOM 638 N N . TYR A 1 84 ? 0.191 2.153 -13.523 1.00 90.06 84 TYR A N 1
ATOM 639 C CA . TYR A 1 84 ? -0.405 1.287 -14.540 1.00 90.06 84 TYR A CA 1
ATOM 640 C C . TYR A 1 84 ? -1.522 0.379 -14.002 1.00 90.06 84 TYR A C 1
ATOM 642 O O . TYR A 1 84 ? -2.318 -0.126 -14.793 1.00 90.06 84 TYR A O 1
ATOM 650 N N . ARG A 1 85 ? -1.604 0.177 -12.677 1.00 87.38 85 ARG A N 1
ATOM 651 C CA . ARG A 1 85 ? -2.666 -0.572 -11.971 1.00 87.38 85 ARG A CA 1
ATOM 652 C C . ARG A 1 85 ? -2.991 -1.939 -12.575 1.00 87.38 85 ARG A C 1
ATOM 654 O O . ARG A 1 85 ? -4.153 -2.345 -12.634 1.00 87.38 85 ARG A O 1
ATOM 661 N N . GLN A 1 86 ? -1.979 -2.675 -13.026 1.00 90.50 86 GLN A N 1
ATOM 662 C CA . GLN A 1 86 ? -2.211 -4.000 -13.588 1.00 90.50 86 GLN A CA 1
ATOM 663 C C . GLN A 1 86 ? -2.356 -5.033 -12.469 1.00 90.50 86 GLN A C 1
ATOM 665 O O . GLN A 1 86 ? -1.559 -5.082 -11.537 1.00 90.50 86 GLN A O 1
ATOM 670 N N . ALA A 1 87 ? -3.374 -5.894 -12.567 1.00 89.62 87 ALA A N 1
ATOM 671 C CA . ALA A 1 87 ? -3.665 -6.894 -11.536 1.00 89.62 87 ALA A CA 1
ATOM 672 C C . ALA A 1 87 ? -2.485 -7.848 -11.267 1.00 89.62 87 ALA A C 1
ATOM 674 O O . ALA A 1 87 ? -2.315 -8.333 -10.157 1.00 89.62 87 ALA A O 1
ATOM 675 N N . GLN A 1 88 ? -1.637 -8.080 -12.267 1.00 91.44 88 GLN A N 1
ATOM 676 C CA . GLN A 1 88 ? -0.437 -8.906 -12.131 1.00 91.44 88 GLN A CA 1
ATOM 677 C C . GLN A 1 88 ? 0.642 -8.306 -11.209 1.00 91.44 88 GLN A C 1
ATOM 679 O O . GLN A 1 88 ? 1.534 -9.033 -10.789 1.00 91.44 88 GLN A O 1
ATOM 684 N N . ASP A 1 89 ? 0.549 -7.016 -10.861 1.00 92.50 89 ASP A N 1
ATOM 685 C CA . ASP A 1 89 ? 1.452 -6.355 -9.907 1.00 92.50 89 ASP A CA 1
ATOM 686 C C . ASP A 1 89 ? 0.912 -6.383 -8.463 1.00 92.50 89 ASP A C 1
ATOM 688 O O . ASP A 1 89 ? 1.617 -5.993 -7.536 1.00 92.50 89 ASP A O 1
ATOM 692 N N . ILE A 1 90 ? -0.311 -6.888 -8.237 1.00 93.12 90 ILE A N 1
ATOM 693 C CA . ILE A 1 90 ? -0.908 -7.015 -6.894 1.00 93.12 90 ILE A CA 1
ATOM 694 C C . ILE A 1 90 ? 0.020 -7.745 -5.905 1.00 93.12 90 ILE A C 1
ATOM 696 O O . ILE A 1 90 ? 0.180 -7.231 -4.796 1.00 93.12 90 ILE A O 1
ATOM 700 N N . PRO A 1 91 ? 0.671 -8.878 -6.256 1.00 93.88 91 PRO A N 1
ATOM 701 C CA . PRO A 1 91 ? 1.572 -9.565 -5.330 1.00 93.88 91 PRO A CA 1
ATOM 702 C C . PRO A 1 91 ? 2.721 -8.680 -4.833 1.00 93.88 91 PRO A C 1
ATOM 704 O O . PRO A 1 91 ? 3.075 -8.753 -3.660 1.00 93.88 91 PRO A O 1
ATOM 707 N N . VAL A 1 92 ? 3.248 -7.796 -5.690 1.00 93.19 92 VAL A N 1
ATOM 708 C CA . VAL A 1 92 ? 4.301 -6.839 -5.316 1.00 93.19 92 VAL A CA 1
ATOM 709 C C . VAL A 1 92 ? 3.772 -5.849 -4.282 1.00 93.19 92 VAL A C 1
ATOM 711 O O . VAL A 1 92 ? 4.423 -5.602 -3.277 1.00 93.19 92 VAL A O 1
ATOM 714 N N . PHE A 1 93 ? 2.566 -5.308 -4.466 1.00 93.81 93 PHE A N 1
ATOM 715 C CA . PHE A 1 93 ? 1.994 -4.371 -3.493 1.00 93.81 93 PHE A CA 1
ATOM 716 C C . PHE A 1 93 ? 1.616 -5.047 -2.167 1.00 93.81 93 PHE A C 1
ATOM 718 O O . PHE A 1 93 ? 1.686 -4.408 -1.121 1.00 93.81 93 PHE A O 1
ATOM 725 N N . ILE A 1 94 ? 1.236 -6.329 -2.185 1.00 94.81 94 ILE A N 1
ATOM 726 C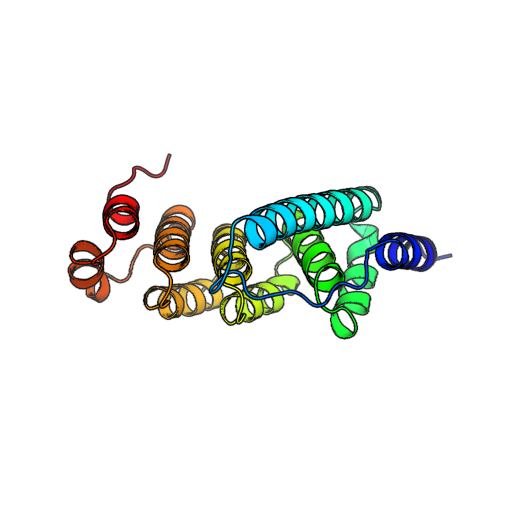 CA . ILE A 1 94 ? 1.016 -7.111 -0.958 1.00 94.81 94 ILE A CA 1
ATOM 727 C C . ILE A 1 94 ? 2.339 -7.340 -0.215 1.00 94.81 94 ILE A C 1
ATOM 729 O O . ILE A 1 94 ? 2.366 -7.213 1.005 1.00 94.81 94 ILE A O 1
ATOM 733 N N . GLU A 1 95 ? 3.435 -7.624 -0.922 1.00 93.19 95 GLU A N 1
ATOM 734 C CA . GLU A 1 95 ? 4.773 -7.729 -0.320 1.00 93.19 95 GLU A CA 1
ATOM 735 C C . GLU A 1 95 ? 5.174 -6.419 0.381 1.00 93.19 95 GLU A C 1
ATOM 737 O O . GLU A 1 95 ? 5.644 -6.435 1.517 1.00 93.19 95 GLU A O 1
ATOM 742 N N . GLU A 1 96 ? 4.905 -5.268 -0.243 1.00 92.19 96 GLU A N 1
ATOM 743 C CA . GLU A 1 96 ? 5.231 -3.951 0.321 1.00 92.19 96 GLU A CA 1
ATOM 744 C C . GLU A 1 96 ? 4.450 -3.620 1.610 1.00 92.19 96 GLU A C 1
ATOM 746 O O . GLU A 1 96 ? 4.914 -2.808 2.414 1.00 92.19 96 GLU A O 1
ATOM 751 N N . LEU A 1 97 ? 3.312 -4.281 1.880 1.00 94.31 97 LEU A N 1
ATOM 752 C CA . LEU A 1 97 ? 2.635 -4.187 3.185 1.00 94.31 97 LEU A CA 1
ATOM 753 C C . LEU A 1 97 ? 3.454 -4.794 4.330 1.00 94.31 97 LEU A C 1
ATOM 755 O O . LEU A 1 97 ? 3.167 -4.491 5.482 1.00 94.31 97 LEU A O 1
ATOM 759 N N . GLN A 1 98 ? 4.443 -5.637 4.036 1.00 93.00 98 GLN A N 1
ATOM 760 C CA . GLN A 1 98 ? 5.310 -6.283 5.027 1.00 93.00 98 GLN A CA 1
ATOM 761 C C . GLN A 1 98 ? 6.701 -5.638 5.100 1.00 93.00 98 GLN A C 1
ATOM 763 O O . GLN A 1 98 ? 7.602 -6.165 5.750 1.00 93.00 98 GLN A O 1
ATOM 768 N N . SER A 1 99 ? 6.898 -4.497 4.434 1.00 88.88 99 SER A N 1
ATOM 769 C CA . SER A 1 99 ? 8.172 -3.781 4.454 1.00 88.88 99 SER A CA 1
ATOM 770 C C . SER A 1 99 ? 8.547 -3.316 5.867 1.00 88.88 99 SER A C 1
ATOM 772 O O . SER A 1 99 ? 7.693 -2.879 6.642 1.00 88.88 99 SER A O 1
ATOM 774 N N . GLY A 1 100 ? 9.844 -3.319 6.188 1.00 85.94 100 GLY A N 1
ATOM 775 C CA . GLY A 1 100 ? 10.354 -2.687 7.411 1.00 85.94 100 GLY A CA 1
ATOM 776 C C . GLY A 1 100 ? 10.055 -1.184 7.470 1.00 85.94 100 GLY A C 1
ATOM 777 O O . GLY A 1 100 ? 9.897 -0.622 8.550 1.00 85.94 100 GLY A O 1
ATOM 778 N N . GLU A 1 101 ? 9.857 -0.546 6.315 1.00 83.88 101 GLU A N 1
ATOM 779 C CA . GLU A 1 101 ? 9.647 0.893 6.212 1.00 83.88 101 GLU A CA 1
ATOM 780 C C . GLU A 1 101 ? 8.177 1.298 6.340 1.00 83.88 101 GLU A C 1
ATOM 782 O O . GLU A 1 101 ? 7.340 1.007 5.480 1.00 83.88 101 GLU A O 1
ATOM 787 N N . THR A 1 102 ? 7.871 2.083 7.374 1.00 85.62 102 THR A N 1
ATOM 788 C CA . THR A 1 102 ? 6.523 2.590 7.683 1.00 85.62 102 THR A CA 1
ATOM 789 C C . THR A 1 102 ? 5.858 3.290 6.494 1.00 85.62 102 THR A C 1
ATOM 791 O O . THR A 1 102 ? 4.676 3.080 6.203 1.00 85.62 102 THR A O 1
ATOM 794 N N . ASN A 1 103 ? 6.618 4.109 5.763 1.00 83.50 103 ASN A N 1
ATOM 795 C CA . ASN A 1 103 ? 6.101 4.834 4.604 1.00 83.50 103 ASN A CA 1
ATOM 796 C C . ASN A 1 103 ? 5.769 3.913 3.425 1.00 83.50 103 ASN A C 1
ATOM 798 O O . ASN A 1 103 ? 4.771 4.163 2.744 1.00 83.50 103 ASN A O 1
ATOM 802 N N . GLN A 1 104 ? 6.548 2.846 3.219 1.00 87.75 104 GLN A N 1
ATOM 803 C CA . GLN A 1 104 ? 6.279 1.853 2.176 1.00 87.75 104 GLN A CA 1
ATOM 804 C C . GLN A 1 104 ? 5.000 1.080 2.497 1.00 87.75 104 GLN A C 1
ATOM 806 O O . GLN A 1 104 ? 4.096 1.044 1.665 1.00 87.75 104 GLN A O 1
ATOM 811 N N . ARG A 1 105 ? 4.842 0.591 3.737 1.00 94.00 105 ARG A N 1
ATOM 812 C CA . ARG A 1 105 ? 3.612 -0.104 4.162 1.00 94.00 105 ARG A CA 1
ATOM 813 C C . ARG A 1 105 ? 2.364 0.767 3.991 1.00 94.00 105 ARG A C 1
ATOM 815 O O . ARG A 1 105 ? 1.347 0.333 3.448 1.00 94.00 105 ARG A O 1
ATOM 822 N N . ARG A 1 106 ? 2.442 2.042 4.389 1.00 93.31 106 ARG A N 1
ATOM 823 C CA . ARG A 1 106 ? 1.354 3.023 4.206 1.00 93.31 106 ARG A CA 1
ATOM 824 C C . ARG A 1 106 ? 1.005 3.233 2.728 1.00 93.31 106 ARG A C 1
ATOM 826 O O . ARG A 1 106 ? -0.174 3.340 2.367 1.00 93.31 106 ARG A O 1
ATOM 833 N N . GLN A 1 107 ? 2.022 3.350 1.878 1.00 90.44 107 GLN A N 1
ATOM 834 C CA . GLN A 1 107 ? 1.850 3.546 0.444 1.00 90.44 107 GLN A CA 1
ATOM 835 C C . GLN A 1 107 ? 1.237 2.305 -0.212 1.00 90.44 107 GLN A C 1
ATOM 837 O O . GLN A 1 107 ? 0.249 2.436 -0.932 1.00 90.44 107 GLN A O 1
ATOM 842 N N . ALA A 1 108 ? 1.733 1.116 0.124 1.00 93.81 108 ALA A N 1
ATOM 843 C CA . ALA A 1 108 ? 1.192 -0.164 -0.313 1.00 93.81 108 ALA A CA 1
ATOM 844 C C . ALA A 1 108 ? -0.298 -0.302 0.020 1.00 93.81 108 ALA A C 1
ATOM 846 O O . ALA A 1 108 ? -1.104 -0.592 -0.864 1.00 93.81 108 ALA A O 1
ATOM 847 N N . ALA A 1 109 ? -0.699 0.029 1.255 1.00 94.56 109 ALA A N 1
ATOM 848 C CA . ALA A 1 109 ? -2.109 0.042 1.644 1.00 94.56 109 ALA A CA 1
ATOM 849 C C . ALA A 1 109 ? -2.943 0.970 0.745 1.00 94.56 109 ALA A C 1
ATOM 851 O O . ALA A 1 109 ? -4.030 0.608 0.292 1.00 94.56 109 ALA A O 1
ATOM 852 N N . THR A 1 110 ? -2.406 2.153 0.432 1.00 90.81 110 THR A N 1
ATOM 853 C CA . THR A 1 110 ? -3.063 3.137 -0.438 1.00 90.81 110 THR A CA 1
ATOM 854 C C . THR A 1 110 ? -3.199 2.637 -1.875 1.00 90.81 110 THR A C 1
ATOM 856 O O . THR A 1 110 ? -4.254 2.838 -2.479 1.00 90.81 110 THR A O 1
ATOM 859 N N . PHE A 1 111 ? -2.168 1.979 -2.410 1.00 91.75 111 PHE A N 1
ATOM 860 C CA . PHE A 1 111 ? -2.177 1.402 -3.753 1.00 91.75 111 PHE A CA 1
ATOM 861 C C . PHE A 1 111 ? -3.221 0.288 -3.859 1.00 91.75 111 PHE A C 1
ATOM 863 O O . PHE A 1 111 ? -4.105 0.297 -4.716 1.00 91.75 111 PHE A O 1
ATOM 870 N N . LEU A 1 112 ? -3.207 -0.627 -2.899 1.00 92.12 112 LEU A N 1
ATOM 871 C CA . LEU A 1 112 ? -4.121 -1.760 -2.857 1.00 92.12 112 LEU A CA 1
ATOM 872 C C . LEU A 1 112 ? -5.607 -1.356 -2.813 1.00 92.12 112 LEU A C 1
ATOM 874 O O . LEU A 1 112 ? -6.450 -2.085 -3.329 1.00 92.12 112 LEU A O 1
ATOM 878 N N . ALA A 1 113 ? -5.935 -0.160 -2.313 1.00 88.19 113 ALA A N 1
ATOM 879 C CA . ALA A 1 113 ? -7.303 0.369 -2.274 1.00 88.19 113 ALA A CA 1
ATOM 880 C C . ALA A 1 113 ? -8.013 0.443 -3.640 1.00 88.19 113 ALA A C 1
ATOM 882 O O . ALA A 1 113 ? -9.239 0.519 -3.682 1.00 88.19 113 ALA A O 1
ATOM 883 N N . ALA A 1 114 ? -7.263 0.496 -4.743 1.00 87.19 114 ALA A N 1
ATOM 884 C CA . ALA A 1 114 ? -7.826 0.610 -6.087 1.00 87.19 114 ALA A CA 1
ATOM 885 C C . ALA A 1 114 ? -8.247 -0.715 -6.718 1.00 87.19 114 ALA A C 1
ATOM 887 O O . ALA A 1 114 ? -8.807 -0.724 -7.814 1.00 87.19 114 ALA A O 1
ATOM 888 N N . PHE A 1 115 ? -7.952 -1.824 -6.055 1.00 86.56 115 PHE A N 1
ATOM 889 C CA . PHE A 1 115 ? -8.216 -3.151 -6.564 1.00 86.56 115 PHE A CA 1
ATOM 890 C C . PHE A 1 115 ? -9.298 -3.802 -5.703 1.00 86.56 115 PHE A C 1
ATOM 892 O O . PHE A 1 115 ? -9.171 -3.900 -4.486 1.00 86.56 115 PHE A O 1
ATOM 899 N N . ASN A 1 116 ? -10.370 -4.270 -6.337 1.00 82.88 116 ASN A N 1
ATOM 900 C CA . ASN A 1 116 ? -11.456 -4.958 -5.646 1.00 82.88 116 ASN A CA 1
ATOM 901 C C . ASN A 1 116 ? -11.268 -6.480 -5.745 1.00 82.88 116 ASN A C 1
ATOM 903 O O . ASN A 1 116 ? -11.896 -7.128 -6.583 1.00 82.88 116 ASN A O 1
ATOM 907 N N . ARG A 1 117 ? -10.333 -7.033 -4.957 1.00 86.75 117 ARG A N 1
ATOM 908 C CA . ARG A 1 117 ? -9.980 -8.465 -4.982 1.00 86.75 117 ARG A CA 1
ATOM 909 C C . ARG A 1 117 ? -9.943 -9.086 -3.573 1.00 86.75 117 ARG A C 1
ATOM 911 O O . ARG A 1 117 ? -9.507 -8.402 -2.644 1.00 86.75 117 ARG A O 1
ATOM 918 N N . PRO A 1 118 ? -10.369 -10.352 -3.392 1.00 86.88 118 PRO A N 1
ATOM 919 C CA . PRO A 1 118 ? -10.379 -11.015 -2.083 1.00 86.88 118 PRO A CA 1
ATOM 920 C C . PRO A 1 118 ? -9.009 -11.070 -1.395 1.00 86.88 118 PRO A C 1
ATOM 922 O O . PRO A 1 118 ? -8.896 -10.694 -0.234 1.00 86.88 118 PRO A O 1
ATOM 925 N N . GLU A 1 119 ? -7.953 -11.429 -2.123 1.00 89.62 119 GLU A N 1
ATOM 926 C CA . GLU A 1 119 ? -6.592 -11.546 -1.589 1.00 89.62 119 GLU A CA 1
ATOM 927 C C . GLU A 1 119 ? -6.060 -10.218 -1.022 1.00 89.62 119 GLU A C 1
ATOM 929 O O . GLU A 1 119 ? -5.291 -10.188 -0.062 1.00 89.62 119 GLU A O 1
ATOM 934 N N . ILE A 1 120 ? -6.532 -9.097 -1.568 1.00 91.38 120 ILE A N 1
ATOM 935 C CA . ILE A 1 120 ? -6.187 -7.755 -1.098 1.00 91.38 120 ILE A CA 1
ATOM 936 C C . ILE A 1 120 ? -6.934 -7.421 0.184 1.00 91.38 120 ILE A C 1
ATOM 938 O O . ILE A 1 120 ? -6.369 -6.805 1.086 1.00 91.38 120 ILE A O 1
ATOM 942 N N . ARG A 1 121 ? -8.202 -7.825 0.280 1.00 89.69 121 ARG A N 1
ATOM 943 C CA . ARG A 1 121 ? -8.988 -7.647 1.500 1.00 89.69 121 ARG A CA 1
ATOM 944 C C . ARG A 1 121 ? -8.332 -8.369 2.671 1.00 89.69 121 ARG A C 1
ATOM 946 O O . ARG A 1 121 ? -8.254 -7.788 3.754 1.00 89.69 121 ARG A O 1
ATOM 953 N N . ASP A 1 122 ? -7.858 -9.589 2.452 1.00 90.38 122 ASP A N 1
ATOM 954 C CA . ASP A 1 122 ? -7.208 -10.389 3.490 1.00 90.38 122 ASP A CA 1
ATOM 955 C C . ASP A 1 122 ? -5.879 -9.753 3.915 1.00 90.38 122 ASP A C 1
ATOM 957 O O . ASP A 1 122 ? -5.657 -9.525 5.107 1.00 90.38 122 ASP A O 1
ATOM 961 N N . ALA A 1 123 ? -5.051 -9.344 2.946 1.00 93.38 123 ALA A N 1
ATOM 962 C CA . ALA A 1 123 ? -3.791 -8.651 3.210 1.00 93.38 123 ALA A CA 1
ATOM 963 C C . ALA A 1 123 ? -3.993 -7.328 3.976 1.00 93.38 123 ALA A C 1
ATOM 965 O O . ALA A 1 123 ? -3.334 -7.077 4.986 1.00 93.38 123 ALA A O 1
ATOM 966 N N . LEU A 1 124 ? -4.946 -6.494 3.544 1.00 94.06 124 LEU A N 1
ATOM 967 C CA . LEU A 1 124 ? -5.286 -5.248 4.232 1.00 94.06 124 LEU A CA 1
ATOM 968 C C . LEU A 1 124 ? -5.868 -5.511 5.625 1.00 94.06 124 LEU A C 1
ATOM 970 O O . LEU A 1 124 ? -5.559 -4.784 6.559 1.00 94.06 124 LEU A O 1
ATOM 974 N N . THR A 1 125 ? -6.679 -6.554 5.800 1.00 92.38 125 THR A N 1
ATOM 975 C CA . THR A 1 125 ? -7.231 -6.900 7.118 1.00 92.38 125 THR A CA 1
ATOM 976 C C . THR A 1 125 ? -6.124 -7.267 8.105 1.00 92.38 125 THR A C 1
ATOM 978 O O . THR A 1 125 ? -6.162 -6.799 9.241 1.00 92.38 125 THR A O 1
ATOM 981 N N . GLY A 1 126 ? -5.108 -8.020 7.672 1.00 92.12 126 GLY A N 1
ATOM 982 C CA . GLY A 1 126 ? -3.925 -8.303 8.492 1.00 92.12 126 GLY A CA 1
ATOM 983 C C . GLY A 1 126 ? -3.138 -7.042 8.873 1.00 92.12 126 GLY A C 1
ATOM 984 O O . GLY A 1 126 ? -2.633 -6.938 9.985 1.00 92.12 126 GLY A O 1
ATOM 985 N N . ALA A 1 127 ? -3.105 -6.034 7.998 1.00 95.19 127 ALA A N 1
ATOM 986 C CA . ALA A 1 127 ? -2.419 -4.765 8.251 1.00 95.19 127 ALA A CA 1
ATOM 987 C C . ALA A 1 127 ? -3.188 -3.800 9.186 1.00 95.19 127 ALA A C 1
ATOM 989 O O . ALA A 1 127 ? -2.677 -2.735 9.535 1.00 95.19 127 ALA A O 1
ATOM 990 N N . LEU A 1 128 ? -4.400 -4.146 9.647 1.00 94.94 128 LEU A N 1
ATOM 991 C CA . LEU A 1 128 ? -5.128 -3.350 10.651 1.00 94.94 128 LEU A CA 1
ATOM 992 C C . LEU A 1 128 ? -4.463 -3.367 12.034 1.00 94.94 128 LEU A C 1
ATOM 994 O O . LEU A 1 128 ? -4.798 -2.530 12.869 1.00 94.94 128 LEU A O 1
ATOM 998 N N . THR A 1 129 ? -3.532 -4.288 12.278 1.00 93.88 129 THR A N 1
ATOM 999 C CA . THR A 1 129 ? -2.751 -4.381 13.521 1.00 93.88 129 THR A CA 1
ATOM 1000 C C . THR A 1 129 ? -1.322 -3.868 13.361 1.00 93.88 129 THR A C 1
ATOM 1002 O O . THR A 1 129 ? -0.476 -4.176 14.196 1.00 93.88 129 THR A O 1
ATOM 1005 N N . ASP A 1 130 ? -1.030 -3.111 12.296 1.00 96.50 130 ASP A N 1
ATOM 1006 C CA . ASP A 1 130 ? 0.300 -2.528 12.093 1.00 96.50 130 ASP A CA 1
ATOM 1007 C C . ASP A 1 130 ? 0.735 -1.720 13.329 1.00 96.50 130 ASP A C 1
ATOM 1009 O O . ASP A 1 130 ? -0.086 -0.967 13.874 1.00 96.50 130 ASP A O 1
ATOM 1013 N N . PRO A 1 131 ? 1.997 -1.827 13.785 1.00 94.88 131 PRO A N 1
ATOM 1014 C CA . PRO A 1 131 ? 2.478 -1.050 14.926 1.00 94.88 131 PRO A CA 1
ATOM 1015 C C . PRO A 1 131 ? 2.324 0.460 14.705 1.00 94.88 131 PRO A C 1
ATOM 1017 O O . PRO A 1 131 ? 2.038 1.202 15.648 1.00 94.88 131 PRO A O 1
ATOM 1020 N N . GLN A 1 132 ? 2.433 0.917 13.457 1.00 95.81 132 GLN A N 1
ATOM 1021 C CA . GLN A 1 132 ? 2.437 2.329 13.117 1.00 95.81 132 GLN A CA 1
ATOM 1022 C C . GLN A 1 132 ? 1.016 2.839 12.826 1.00 95.81 132 GLN A C 1
ATOM 1024 O O . GLN A 1 132 ? 0.368 2.382 11.875 1.00 95.81 132 GLN A O 1
ATOM 1029 N N . PRO A 1 133 ? 0.511 3.834 13.583 1.00 94.12 133 PRO A N 1
ATOM 1030 C CA . PRO A 1 133 ? -0.861 4.318 13.425 1.00 94.12 133 PRO A CA 1
ATOM 1031 C C . PRO A 1 133 ? -1.178 4.857 12.031 1.00 94.12 133 PRO A C 1
ATOM 1033 O O . PRO A 1 133 ? -2.286 4.684 11.520 1.00 94.12 133 PRO A O 1
ATOM 1036 N N . ILE A 1 134 ? -0.187 5.467 11.375 1.00 93.56 134 ILE A N 1
ATOM 1037 C CA . ILE A 1 134 ? -0.348 6.012 10.026 1.00 93.56 134 ILE A CA 1
ATOM 1038 C C . ILE A 1 134 ? -0.657 4.917 8.993 1.00 93.56 134 ILE A C 1
ATOM 1040 O O . ILE A 1 134 ? -1.414 5.160 8.047 1.00 93.56 134 ILE A O 1
ATOM 1044 N N . VAL A 1 135 ? -0.122 3.707 9.190 1.00 95.62 135 VAL A N 1
ATOM 1045 C CA . VAL A 1 135 ? -0.406 2.541 8.347 1.00 95.62 135 VAL A CA 1
ATOM 1046 C C . VAL A 1 135 ? -1.809 2.025 8.652 1.00 95.62 135 VAL A C 1
ATOM 1048 O O . VAL A 1 135 ? -2.614 1.918 7.726 1.0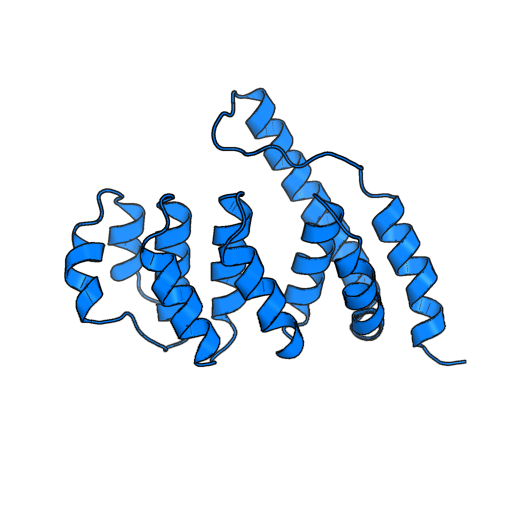0 95.62 135 VAL A O 1
ATOM 1051 N N . ARG A 1 136 ? -2.160 1.827 9.933 1.00 96.25 136 ARG A N 1
ATOM 1052 C CA . ARG A 1 136 ? -3.517 1.404 10.340 1.00 96.25 136 ARG A CA 1
ATOM 1053 C C . ARG A 1 136 ? -4.601 2.324 9.769 1.00 96.25 136 ARG A C 1
ATOM 1055 O O . ARG A 1 136 ? -5.567 1.855 9.166 1.00 96.25 136 ARG A O 1
ATOM 1062 N N . ALA A 1 137 ? -4.422 3.642 9.870 1.00 95.12 137 ALA A N 1
ATOM 1063 C CA . ALA A 1 137 ? -5.351 4.622 9.309 1.00 95.12 137 ALA A CA 1
ATOM 1064 C C . ALA A 1 137 ? -5.442 4.536 7.772 1.00 95.12 137 ALA A C 1
ATOM 1066 O O . ALA A 1 137 ? -6.535 4.622 7.204 1.00 95.12 137 ALA A O 1
ATOM 1067 N N . ALA A 1 138 ? -4.316 4.342 7.074 1.00 94.56 138 ALA A N 1
ATOM 1068 C CA . ALA A 1 138 ? -4.306 4.160 5.621 1.00 94.56 138 ALA A CA 1
ATOM 1069 C C . ALA A 1 138 ? -5.044 2.883 5.192 1.00 94.56 138 ALA A C 1
ATOM 1071 O O . ALA A 1 138 ? -5.818 2.919 4.232 1.00 94.56 138 ALA A O 1
ATOM 1072 N N . VAL A 1 139 ? -4.866 1.784 5.924 1.00 95.50 139 VAL A N 1
ATOM 1073 C CA . VAL A 1 139 ? -5.564 0.511 5.703 1.00 95.50 139 VAL A CA 1
ATOM 1074 C C . VAL A 1 139 ? -7.071 0.675 5.889 1.00 95.50 139 VAL A C 1
ATOM 1076 O O . VAL A 1 139 ? -7.839 0.286 5.009 1.00 95.50 139 VAL A O 1
ATOM 1079 N N . ILE A 1 140 ? -7.506 1.332 6.971 1.00 94.38 140 ILE A N 1
ATOM 1080 C CA . ILE A 1 140 ? -8.926 1.621 7.219 1.00 94.38 140 ILE A CA 1
ATOM 1081 C C . ILE A 1 140 ? -9.535 2.384 6.043 1.00 94.38 140 ILE A C 1
ATOM 1083 O O . ILE A 1 140 ? -10.557 1.968 5.494 1.00 94.38 140 ILE A O 1
ATOM 1087 N N . ARG A 1 141 ? -8.898 3.477 5.609 1.00 92.12 141 ARG A N 1
ATOM 1088 C CA . ARG A 1 141 ? -9.381 4.258 4.460 1.00 92.12 141 ARG A CA 1
ATOM 1089 C C . ARG A 1 141 ? -9.433 3.418 3.186 1.00 92.12 141 ARG A C 1
ATOM 1091 O O . ARG A 1 141 ? -10.356 3.571 2.393 1.00 92.12 141 ARG A O 1
ATOM 1098 N N . SER A 1 142 ? -8.476 2.516 2.998 1.00 91.94 142 SER A N 1
ATOM 1099 C CA . SER A 1 142 ? -8.382 1.655 1.815 1.00 91.94 142 SER A CA 1
ATOM 1100 C C . SER A 1 142 ? -9.490 0.600 1.765 1.00 91.94 142 SER A C 1
ATOM 1102 O O . SER A 1 142 ? -10.156 0.457 0.738 1.00 91.94 142 SER A O 1
ATOM 1104 N N . LEU A 1 143 ? -9.780 -0.062 2.889 1.00 90.94 143 LEU A N 1
ATOM 1105 C CA . LEU A 1 143 ? -10.904 -1.002 3.021 1.00 90.94 143 LEU A CA 1
ATOM 1106 C C . LEU A 1 143 ? -12.266 -0.321 2.832 1.00 90.94 143 LEU A C 1
ATOM 1108 O O . LEU A 1 143 ? -13.211 -0.920 2.319 1.00 90.94 143 LEU A O 1
ATOM 1112 N N . ARG A 1 144 ? -12.378 0.951 3.225 1.00 88.19 144 ARG A N 1
ATOM 1113 C CA . ARG A 1 144 ? -13.599 1.737 3.022 1.00 88.19 144 ARG A CA 1
ATOM 1114 C C . ARG A 1 144 ? -13.769 2.187 1.573 1.00 88.19 144 ARG A C 1
ATOM 1116 O O . ARG A 1 144 ? -14.852 2.012 1.028 1.00 88.19 144 ARG A O 1
ATOM 1123 N N . ARG A 1 145 ? -12.712 2.713 0.938 1.00 85.44 145 ARG A N 1
ATOM 1124 C CA . ARG A 1 145 ? -12.738 3.143 -0.475 1.00 85.44 145 ARG A CA 1
ATOM 1125 C C . ARG A 1 145 ? -13.003 1.995 -1.446 1.00 85.44 145 ARG A C 1
ATOM 1127 O O . ARG A 1 145 ? -13.694 2.196 -2.433 1.00 85.44 145 ARG A O 1
ATOM 1134 N N . SER A 1 146 ? -12.472 0.806 -1.168 1.00 81.25 146 SER A N 1
ATOM 1135 C CA . SER A 1 146 ? -12.695 -0.380 -2.009 1.00 81.25 146 SER A CA 1
ATOM 1136 C C . SER A 1 146 ? -14.117 -0.946 -1.905 1.00 81.25 146 SER A C 1
ATOM 1138 O O . SER A 1 146 ? -14.468 -1.844 -2.663 1.00 81.25 146 SER A O 1
ATOM 1140 N N . GLY A 1 147 ? -14.936 -0.471 -0.958 1.00 75.88 147 GLY A N 1
ATOM 1141 C CA . GLY A 1 147 ? -16.262 -1.034 -0.690 1.00 75.88 147 GLY A CA 1
ATOM 1142 C C . GLY A 1 147 ? -16.232 -2.411 -0.013 1.00 75.88 147 GLY A C 1
ATOM 1143 O O . GLY A 1 147 ? -17.288 -2.936 0.329 1.00 75.88 147 GLY A O 1
ATOM 1144 N N . ALA A 1 148 ? -15.045 -2.976 0.250 1.00 72.06 148 ALA A N 1
ATOM 1145 C CA . ALA A 1 148 ? -14.880 -4.255 0.945 1.00 72.06 148 ALA A CA 1
ATOM 1146 C C . ALA A 1 148 ? -15.412 -4.211 2.389 1.00 72.06 148 ALA A C 1
ATOM 1148 O O . ALA A 1 148 ? -15.804 -5.238 2.951 1.00 72.06 148 ALA A O 1
ATOM 1149 N N . GLY A 1 149 ? -15.456 -3.008 2.971 1.00 75.12 149 GLY A N 1
ATOM 1150 C CA . GLY A 1 149 ? -15.930 -2.772 4.324 1.00 75.12 149 GLY A CA 1
ATOM 1151 C C . GLY A 1 149 ? -14.924 -3.231 5.377 1.00 75.12 149 GLY A C 1
ATOM 1152 O O . GLY A 1 149 ? -14.041 -4.053 5.140 1.00 75.12 149 GLY A O 1
ATOM 1153 N N . LEU A 1 150 ? -15.052 -2.674 6.578 1.00 83.81 150 LEU A N 1
ATOM 1154 C CA . LEU A 1 150 ? -14.240 -3.094 7.716 1.00 83.81 150 LEU A CA 1
ATOM 1155 C C . LEU A 1 150 ? -14.821 -4.369 8.337 1.00 83.81 150 LEU A C 1
ATOM 1157 O O . LEU A 1 150 ? -16.047 -4.449 8.488 1.00 83.81 150 LEU A O 1
ATOM 1161 N N . PRO A 1 151 ? -13.976 -5.320 8.772 1.00 84.12 151 PRO A N 1
ATOM 1162 C CA . PRO A 1 151 ? -14.425 -6.456 9.568 1.00 84.12 151 PRO A CA 1
ATOM 1163 C C . PRO A 1 151 ? -15.180 -5.965 10.810 1.00 84.12 151 PRO A C 1
ATOM 1165 O O . PRO A 1 151 ? -14.653 -5.183 11.607 1.00 84.12 151 PRO A O 1
ATOM 1168 N N . GLN A 1 152 ? -16.443 -6.378 10.964 1.00 83.81 152 GLN A N 1
ATOM 1169 C CA . GLN A 1 152 ? -17.307 -5.859 12.033 1.00 83.81 152 GLN A CA 1
ATOM 1170 C C . GLN A 1 152 ? -16.768 -6.195 13.428 1.00 83.81 152 GLN A C 1
ATOM 1172 O O . GLN A 1 152 ? -16.880 -5.380 14.338 1.00 83.81 152 GLN A O 1
ATOM 1177 N N . ASN A 1 153 ? -16.119 -7.349 13.570 1.00 87.50 153 ASN A N 1
ATOM 1178 C CA . ASN A 1 153 ? -15.474 -7.791 14.803 1.00 87.50 153 ASN A CA 1
ATOM 1179 C C . ASN A 1 153 ? -14.293 -6.899 15.225 1.00 87.50 153 ASN A C 1
ATOM 1181 O O . ASN A 1 153 ? -14.008 -6.810 16.414 1.00 87.50 153 ASN A O 1
ATOM 1185 N N . LEU A 1 154 ? -13.624 -6.219 14.286 1.00 87.88 154 LEU A N 1
ATOM 1186 C CA . LEU A 1 154 ? -12.486 -5.342 14.592 1.00 87.88 154 LEU A CA 1
ATOM 1187 C C . LEU A 1 154 ? -12.904 -3.897 14.883 1.00 87.88 154 LEU A C 1
ATOM 1189 O O . LEU A 1 154 ? -12.135 -3.141 15.474 1.00 87.88 154 LEU A O 1
ATOM 1193 N N . ARG A 1 155 ? -14.129 -3.495 14.519 1.00 88.25 155 ARG A N 1
ATOM 1194 C CA . ARG A 1 155 ? -14.614 -2.121 14.730 1.00 88.25 155 ARG A CA 1
ATOM 1195 C C . ARG A 1 155 ? -14.533 -1.640 16.185 1.00 88.25 155 ARG A C 1
ATOM 1197 O O . ARG A 1 155 ? -14.045 -0.527 16.369 1.00 88.25 155 ARG A O 1
ATOM 1204 N N . PRO A 1 156 ? -14.969 -2.401 17.211 1.00 91.75 156 PRO A N 1
ATOM 1205 C CA . PRO A 1 156 ? -14.884 -1.945 18.600 1.00 91.75 156 PRO A CA 1
ATOM 1206 C C . PRO A 1 156 ? -13.445 -1.657 19.038 1.00 91.75 156 PRO A C 1
ATOM 1208 O O . PRO A 1 156 ? -13.201 -0.668 19.726 1.00 91.75 156 PRO A O 1
ATOM 1211 N N . THR A 1 157 ? -12.499 -2.491 18.599 1.00 91.69 157 THR A N 1
ATOM 1212 C CA . THR A 1 157 ? -11.068 -2.319 18.871 1.00 91.69 157 THR A CA 1
ATOM 1213 C C . THR A 1 157 ? -10.531 -1.065 18.194 1.00 91.69 157 THR A C 1
ATOM 1215 O O . THR A 1 157 ? -9.926 -0.232 18.857 1.00 91.69 157 THR A O 1
ATOM 1218 N N . LEU A 1 158 ? -10.814 -0.874 16.902 1.00 91.75 158 LEU A N 1
ATOM 1219 C CA . LEU A 1 158 ? -10.325 0.286 16.149 1.00 91.75 158 LEU A CA 1
ATOM 1220 C C . LEU A 1 158 ? -10.940 1.611 16.648 1.00 91.75 158 LEU A C 1
ATOM 1222 O O . LEU A 1 158 ? -10.276 2.643 16.632 1.00 91.75 158 LEU A O 1
ATOM 1226 N N . LEU A 1 159 ? -12.189 1.609 17.134 1.00 92.94 159 LEU A N 1
ATOM 1227 C CA . LEU A 1 159 ? -12.812 2.791 17.759 1.00 92.94 159 LEU A CA 1
ATOM 1228 C C . LEU A 1 159 ? -12.137 3.191 19.078 1.00 92.94 159 LEU A C 1
ATOM 1230 O O . LEU A 1 159 ? -12.283 4.330 19.520 1.00 92.94 159 LEU A O 1
ATOM 1234 N N . ARG A 1 160 ? -11.411 2.262 19.702 1.00 94.56 160 ARG A N 1
ATOM 1235 C CA . ARG A 1 160 ? -10.626 2.465 20.924 1.00 94.56 160 ARG A CA 1
ATOM 1236 C C . ARG A 1 160 ? -9.124 2.507 20.645 1.00 94.56 160 ARG A C 1
ATOM 1238 O O . ARG A 1 160 ? -8.346 2.438 21.592 1.00 94.56 160 ARG A O 1
ATOM 1245 N N . ASP A 1 161 ? -8.719 2.610 19.376 1.00 96.81 161 ASP A N 1
ATOM 1246 C CA . ASP A 1 161 ? -7.307 2.722 19.021 1.00 96.81 161 ASP A CA 1
ATOM 1247 C C . ASP A 1 161 ? -6.686 3.921 19.762 1.00 96.81 161 ASP A C 1
ATOM 1249 O O . ASP A 1 161 ? -7.332 4.978 19.828 1.00 96.81 161 ASP A O 1
ATOM 1253 N N . PRO A 1 162 ? -5.476 3.786 20.342 1.00 95.19 162 PRO A N 1
ATOM 1254 C CA . PRO A 1 162 ? -4.816 4.883 21.047 1.00 95.19 162 PRO A CA 1
ATOM 1255 C C . PRO A 1 162 ? -4.654 6.131 20.175 1.00 95.19 162 PRO A C 1
ATOM 1257 O O . PRO A 1 162 ? -4.787 7.258 20.660 1.00 95.19 162 PRO A O 1
ATOM 1260 N N . ASP A 1 163 ? -4.437 5.939 18.875 1.00 96.56 163 ASP A N 1
ATOM 1261 C CA . ASP A 1 163 ? -4.202 7.026 17.944 1.00 96.56 163 ASP A CA 1
ATOM 1262 C C . ASP A 1 163 ? -5.518 7.678 17.471 1.00 96.56 163 ASP A C 1
ATOM 1264 O O . ASP A 1 163 ? -6.417 7.004 16.951 1.00 96.56 163 ASP A O 1
ATOM 1268 N N . PRO A 1 164 ? -5.665 9.008 17.618 1.00 93.44 164 PRO A N 1
ATOM 1269 C CA . PRO A 1 164 ? -6.862 9.718 17.177 1.00 93.44 164 PRO A CA 1
ATOM 1270 C C . PRO A 1 164 ? -7.081 9.658 15.663 1.00 93.44 164 PRO A C 1
ATOM 1272 O O . PRO A 1 164 ? -8.233 9.616 15.230 1.00 93.44 164 PRO A O 1
ATOM 1275 N N . GLY A 1 165 ? -6.015 9.622 14.860 1.00 93.38 165 GLY A N 1
ATOM 1276 C CA . GLY A 1 165 ? -6.097 9.525 13.405 1.00 93.38 165 GLY A CA 1
ATOM 1277 C C . GLY A 1 165 ? -6.672 8.186 12.944 1.00 93.38 165 GLY A C 1
ATOM 1278 O O . GLY A 1 165 ? -7.463 8.148 11.998 1.00 93.38 165 GLY A O 1
ATOM 1279 N N . VAL A 1 166 ? -6.357 7.096 13.648 1.00 95.00 166 VAL A N 1
ATOM 1280 C CA . VAL A 1 166 ? -6.967 5.779 13.408 1.00 95.00 166 VAL A CA 1
ATOM 1281 C C . VAL A 1 166 ? -8.460 5.801 13.730 1.00 95.00 166 VAL A C 1
ATOM 1283 O O . VAL A 1 166 ? -9.273 5.376 12.904 1.00 95.00 166 VAL A O 1
ATOM 1286 N N . ARG A 1 167 ? -8.850 6.362 14.882 1.00 94.94 167 ARG A N 1
ATOM 1287 C CA . ARG A 1 167 ? -10.272 6.505 15.246 1.00 94.94 167 ARG A CA 1
ATOM 1288 C C . ARG A 1 167 ? -11.031 7.357 14.228 1.00 94.94 167 ARG A C 1
ATOM 1290 O O . ARG A 1 167 ? -12.129 6.992 13.811 1.00 94.94 167 ARG A O 1
ATOM 1297 N N . GLN A 1 168 ? -10.435 8.466 13.789 1.00 92.94 168 GLN A N 1
ATOM 1298 C CA . GLN A 1 168 ? -11.022 9.368 12.799 1.00 92.94 168 GLN A CA 1
ATOM 1299 C C . GLN A 1 168 ? -11.235 8.670 11.448 1.00 92.94 168 GLN A C 1
ATOM 1301 O O . GLN A 1 168 ? -12.316 8.784 10.865 1.00 92.94 168 GLN A O 1
ATOM 1306 N N . ALA A 1 169 ? -10.272 7.865 10.991 1.00 91.62 169 ALA A N 1
ATOM 1307 C CA . ALA A 1 169 ? -10.370 7.127 9.731 1.00 91.62 169 ALA A CA 1
ATOM 1308 C C . ALA A 1 169 ? -11.608 6.204 9.649 1.00 91.62 169 ALA A C 1
ATOM 1310 O O . ALA A 1 169 ? -12.107 5.924 8.554 1.00 91.62 169 ALA A O 1
ATOM 1311 N N . LEU A 1 170 ? -12.155 5.749 10.784 1.00 88.94 170 LEU A N 1
ATOM 1312 C CA . LEU A 1 170 ? -13.374 4.925 10.837 1.00 88.94 170 LEU A CA 1
ATOM 1313 C C . LEU A 1 170 ? -14.664 5.698 10.567 1.00 88.94 170 LEU A C 1
ATOM 1315 O O . LEU A 1 170 ? -15.643 5.093 10.125 1.00 88.94 170 LEU A O 1
ATOM 1319 N N . ILE A 1 171 ? -14.670 7.001 10.849 1.00 85.75 171 ILE A N 1
ATOM 1320 C CA . ILE A 1 171 ? -15.861 7.860 10.797 1.00 85.75 171 ILE A CA 1
ATOM 1321 C C . ILE A 1 171 ? -15.797 8.916 9.688 1.00 85.75 171 ILE A C 1
ATOM 1323 O O . ILE A 1 171 ? -16.823 9.502 9.357 1.00 85.75 171 ILE A O 1
ATOM 1327 N N . GLU A 1 172 ? -14.628 9.126 9.067 1.00 83.75 172 GLU A N 1
ATOM 1328 C CA . GLU A 1 172 ? -14.464 9.983 7.880 1.00 83.75 172 GLU A CA 1
ATOM 1329 C C . GLU A 1 172 ? -15.511 9.633 6.813 1.00 83.75 172 GLU A C 1
ATOM 1331 O O . GLU A 1 172 ? -15.743 8.459 6.559 1.00 83.75 172 GLU A O 1
ATOM 1336 N N . ARG A 1 173 ? -16.163 10.591 6.151 1.00 68.00 173 ARG A N 1
ATOM 1337 C CA . ARG A 1 173 ? -17.012 10.244 4.997 1.00 68.00 173 ARG A CA 1
ATOM 1338 C C . ARG A 1 173 ? -16.112 9.900 3.815 1.00 68.00 173 ARG A C 1
ATOM 1340 O O . ARG A 1 173 ? -15.266 10.699 3.431 1.00 68.00 173 ARG A O 1
ATOM 1347 N N . THR A 1 174 ? -16.296 8.719 3.238 1.00 63.34 174 THR A N 1
ATOM 1348 C CA . THR A 1 174 ? -15.788 8.433 1.894 1.00 63.34 174 THR A CA 1
ATOM 1349 C C . THR A 1 174 ? -16.685 9.182 0.911 1.00 63.34 174 THR A C 1
ATOM 1351 O O . THR A 1 174 ? -17.901 8.987 0.959 1.00 63.34 174 THR A O 1
ATOM 1354 N N . GLY A 1 175 ? -16.100 10.102 0.139 1.00 52.22 175 GLY A N 1
ATOM 1355 C CA . GLY A 1 175 ? -16.786 10.833 -0.933 1.00 52.22 175 GLY A CA 1
ATOM 1356 C C . GLY A 1 175 ? -17.090 9.960 -2.138 1.00 52.22 175 GLY A C 1
ATOM 1357 O O . GLY A 1 175 ? -16.443 8.894 -2.260 1.00 52.22 175 GLY A O 1
#

pLDDT: mean 82.77, std 13.48, range [45.91, 96.81]

Sequence (175 aa):
MSVTSIHRPRVRSALKDLPQYPGHSADTANDDDRLLAVQEGFMINHAAALLLQLGADAIPELRAALGEARGLRRQAIVNALWHYRQAQDIPVFIEELQSGETNQRRQAATFLAAFNRPEIRDALTGALTDPQPIVRAAVIRSLRRSGAGLPQNLRPTLLRDPDPGVRQALIERTG

Secondary structure (DSSP, 8-state):
--THHHHHHHHHHHHHSS--PPPPPGGG--HHHHHHHHHHHHHHHHHHHHHHTT-GGGHHHHHHHHTT--HHHHHHHHHHHHHHT-GGGHHHHHHHTT-S-HHHHHHHHHHHTT---HHHHHHHHHGGG-SSHHHHHHHHHHHHHTS----GGGHHHHHT-SSHHHHHHHHSPP-